Protein AF-D1B236-F1 (afdb_monomer_lite)

Organism: Sulfurospirillum deleyianum (strain ATCC 51133 / DSM 6946 / 5175) (NCBI:txid525898)

Secondary structure (DSSP, 8-state):
-HHHHHHHHHHHHHHHHHHHHHHHHHHHHHHHHHHGGG-HHHHHHHHHHHHHHHHHHHHHHHHHHHHHHHHHHHHHHHHHHHHHHHHHHHHHT-

pLDDT: mean 86.91, std 10.08, range [44.44, 94.31]

Sequence (94 aa):
MLKTDKTRFEKFLSLLQGASLAFAIAGGSYLFLILLPFGFLFSLAVGFFFFLLGSFFFVMFEIAQLQIDKAEEVKKQTQLLEKLVHHDKTLSDY

Radius of gyration: 23.36 Å; chains: 1; bounding box: 61×10×61 Å

Foldseek 3Di:
DPPVVVVVVLVVLVVVLVVLQVCLVVVLVVQLVVCVVVDNVVSNVVSVVSSVVSVVSNVVSVVVSVVVVVVVVVVVVVVVVVVVVVVVVVVVVD

Structure (mmCIF, N/CA/C/O backbone):
data_AF-D1B236-F1
#
_entry.id   AF-D1B236-F1
#
loop_
_atom_site.group_PDB
_atom_site.id
_atom_site.type_symbol
_atom_site.label_atom_id
_atom_site.label_alt_id
_atom_site.label_comp_id
_atom_site.label_asym_id
_atom_site.label_entity_id
_atom_site.label_seq_id
_atom_site.pdbx_PDB_ins_code
_atom_site.Cartn_x
_atom_site.Cartn_y
_atom_site.Cartn_z
_atom_site.occupancy
_atom_site.B_iso_or_equiv
_atom_site.auth_seq_id
_atom_site.auth_comp_id
_atom_site.auth_asym_id
_atom_site.auth_atom_id
_atom_site.pdbx_PDB_model_num
ATOM 1 N N . MET A 1 1 ? -6.508 -4.209 27.269 1.00 44.44 1 MET A N 1
ATOM 2 C CA . MET A 1 1 ? -5.195 -4.510 26.655 1.00 44.44 1 MET A CA 1
ATOM 3 C C . MET A 1 1 ? -5.268 -4.695 25.131 1.00 44.44 1 MET A C 1
ATOM 5 O O . MET A 1 1 ? -4.389 -4.194 24.457 1.00 44.44 1 MET A O 1
ATOM 9 N N . LEU A 1 2 ? -6.349 -5.260 24.567 1.00 55.00 2 LEU A N 1
ATOM 10 C CA . LEU A 1 2 ? -6.538 -5.491 23.113 1.00 55.00 2 LEU A CA 1
ATOM 11 C C . LEU A 1 2 ? -6.692 -4.245 22.203 1.00 55.00 2 LEU A C 1
ATOM 13 O O . LEU A 1 2 ? -6.568 -4.358 20.988 1.00 55.00 2 LEU A O 1
ATOM 17 N N . LYS A 1 3 ? -6.994 -3.055 22.746 1.00 57.47 3 LYS A N 1
ATOM 18 C CA . LYS A 1 3 ? -7.277 -1.856 21.927 1.00 57.47 3 LYS A CA 1
ATOM 19 C C . LYS A 1 3 ? -6.012 -1.285 21.268 1.00 57.47 3 LYS A C 1
ATOM 21 O O . LYS A 1 3 ? -6.076 -0.822 20.138 1.00 57.47 3 LYS A O 1
ATOM 26 N N . THR A 1 4 ? -4.872 -1.361 21.956 1.00 62.50 4 THR A N 1
ATOM 27 C CA . THR A 1 4 ? -3.590 -0.805 21.492 1.00 62.50 4 THR A CA 1
ATOM 28 C C . THR A 1 4 ? -3.028 -1.568 20.293 1.00 62.50 4 THR A C 1
ATOM 30 O O . THR A 1 4 ? -2.510 -0.943 19.370 1.00 62.50 4 THR A O 1
ATOM 33 N N . ASP A 1 5 ? -3.166 -2.897 20.274 1.00 69.31 5 ASP A N 1
ATOM 34 C CA . ASP A 1 5 ? -2.675 -3.727 19.167 1.00 69.31 5 ASP A CA 1
ATOM 35 C C . ASP A 1 5 ? -3.489 -3.507 17.892 1.00 69.31 5 ASP A C 1
ATOM 37 O O . ASP A 1 5 ? -2.914 -3.387 16.811 1.00 69.31 5 ASP A O 1
ATOM 41 N N . LYS A 1 6 ? -4.811 -3.329 18.021 1.00 70.06 6 LYS A N 1
ATOM 42 C CA . LYS A 1 6 ? -5.684 -3.012 16.884 1.00 70.06 6 LYS A CA 1
ATOM 43 C C . LYS A 1 6 ? -5.294 -1.685 16.220 1.00 70.06 6 LYS A C 1
ATOM 45 O O . LYS A 1 6 ? -5.073 -1.640 15.016 1.00 70.06 6 LYS A O 1
ATOM 50 N N . THR A 1 7 ? -5.107 -0.625 17.010 1.00 78.56 7 THR A N 1
ATOM 51 C CA . THR A 1 7 ? -4.729 0.698 16.478 1.00 78.56 7 THR A CA 1
ATOM 52 C C . THR A 1 7 ? -3.328 0.701 15.862 1.00 78.56 7 THR A C 1
ATOM 54 O O . THR A 1 7 ? -3.049 1.458 14.934 1.00 78.56 7 THR A O 1
ATOM 57 N N . ARG A 1 8 ? -2.413 -0.137 16.366 1.00 81.94 8 ARG A N 1
ATOM 58 C CA . ARG A 1 8 ? -1.091 -0.331 15.751 1.00 81.94 8 ARG A CA 1
ATOM 59 C C . ARG A 1 8 ? -1.199 -1.050 14.409 1.00 81.94 8 ARG A C 1
ATOM 61 O O . ARG A 1 8 ? -0.530 -0.642 13.465 1.00 81.94 8 ARG A O 1
ATOM 68 N N . PHE A 1 9 ? -2.054 -2.065 14.318 1.00 82.56 9 PHE A N 1
ATOM 69 C CA . PHE A 1 9 ? -2.290 -2.811 13.085 1.00 82.56 9 PHE A CA 1
ATOM 70 C C . PHE A 1 9 ? -2.940 -1.949 11.994 1.00 82.56 9 PHE A C 1
ATOM 72 O O . PHE A 1 9 ? -2.474 -1.956 10.861 1.00 82.56 9 PHE A O 1
ATOM 79 N N . GLU A 1 10 ? -3.935 -1.128 12.339 1.00 82.75 10 GLU A N 1
ATOM 80 C CA . GLU A 1 10 ? -4.568 -0.177 11.409 1.00 82.75 10 GLU A CA 1
ATOM 81 C C . GLU A 1 10 ? -3.564 0.844 10.852 1.00 82.75 10 GLU A C 1
ATOM 83 O O . GLU A 1 10 ? -3.532 1.098 9.648 1.00 82.75 10 GLU A O 1
ATOM 88 N N . LYS A 1 11 ? -2.686 1.380 11.714 1.00 85.88 11 LYS A N 1
ATOM 89 C CA . LYS A 1 11 ? -1.594 2.280 11.301 1.00 85.88 11 LYS A CA 1
ATOM 90 C C . LYS A 1 11 ? -0.559 1.586 10.420 1.00 85.88 11 LYS A C 1
ATOM 92 O O . LYS A 1 11 ? -0.002 2.209 9.522 1.00 85.88 11 LYS A O 1
ATOM 97 N N . PHE A 1 12 ? -0.272 0.314 10.686 1.00 87.38 12 PHE A N 1
ATOM 98 C CA . PHE A 1 12 ? 0.633 -0.464 9.849 1.00 87.38 12 PHE A CA 1
ATOM 99 C C . PHE A 1 12 ? 0.013 -0.732 8.475 1.00 87.38 12 PHE A C 1
ATOM 101 O O . PHE A 1 12 ? 0.684 -0.545 7.468 1.00 87.38 12 PHE A O 1
ATOM 108 N N . LEU A 1 13 ? -1.274 -1.089 8.425 1.00 86.44 13 LEU A N 1
ATOM 109 C CA . LEU A 1 13 ? -2.014 -1.272 7.176 1.00 86.44 13 LEU A CA 1
ATOM 110 C C . LEU A 1 13 ? -2.080 0.012 6.349 1.00 86.44 13 LEU A C 1
ATOM 112 O O . LEU A 1 13 ? -1.843 -0.050 5.148 1.00 86.44 13 LEU A O 1
ATOM 116 N N . SER A 1 14 ? -2.338 1.170 6.966 1.00 87.06 14 SER A N 1
ATOM 117 C CA . SER A 1 14 ? -2.383 2.441 6.229 1.00 87.06 14 SER A CA 1
ATOM 118 C C . SER A 1 14 ? -1.012 2.847 5.691 1.00 87.06 14 SER A C 1
ATOM 120 O O . SER A 1 14 ? -0.900 3.326 4.562 1.00 87.06 14 SER A O 1
ATOM 122 N N . LEU A 1 15 ? 0.052 2.585 6.456 1.00 90.88 15 LEU A N 1
ATOM 123 C CA . LEU A 1 15 ? 1.422 2.766 5.988 1.00 90.88 15 LEU A CA 1
ATOM 124 C C . LEU A 1 15 ? 1.738 1.818 4.827 1.00 90.88 15 LEU A C 1
ATOM 126 O O . LEU A 1 15 ? 2.323 2.247 3.836 1.00 90.88 15 LEU A O 1
ATOM 130 N N . LEU A 1 16 ? 1.334 0.551 4.924 1.00 89.69 16 LEU A N 1
ATOM 131 C CA . LEU A 1 16 ? 1.593 -0.466 3.906 1.00 89.69 16 LEU A CA 1
ATOM 132 C C . LEU A 1 16 ? 0.804 -0.206 2.616 1.00 89.69 16 LEU A C 1
ATOM 134 O O . LEU A 1 16 ? 1.336 -0.391 1.524 1.00 89.69 16 LEU A O 1
ATOM 138 N N . GLN A 1 17 ? -0.422 0.303 2.733 1.00 90.69 17 GLN A N 1
ATOM 139 C CA . GLN A 1 17 ? -1.222 0.777 1.610 1.00 90.69 17 GLN A CA 1
ATOM 140 C C . GLN A 1 17 ? -0.497 1.919 0.884 1.00 90.69 17 GLN A C 1
ATOM 142 O O . GLN A 1 17 ? -0.227 1.806 -0.313 1.00 90.69 17 GLN A O 1
ATOM 147 N N . GLY A 1 18 ? -0.089 2.971 1.604 1.00 90.00 18 GLY A N 1
ATOM 148 C CA . GLY A 1 18 ? 0.679 4.076 1.021 1.00 90.00 18 GLY A CA 1
ATOM 149 C C . GLY A 1 18 ? 2.008 3.620 0.406 1.00 90.00 18 GLY A C 1
ATOM 150 O O . GLY A 1 18 ? 2.354 4.026 -0.705 1.00 90.00 18 GLY A O 1
ATOM 151 N N . ALA A 1 19 ? 2.717 2.714 1.082 1.00 92.25 19 ALA A N 1
ATOM 152 C CA . ALA A 1 19 ? 3.953 2.121 0.585 1.00 92.25 19 ALA A CA 1
ATOM 153 C C . ALA A 1 19 ? 3.729 1.312 -0.700 1.00 92.25 19 ALA A C 1
ATOM 155 O O . ALA A 1 1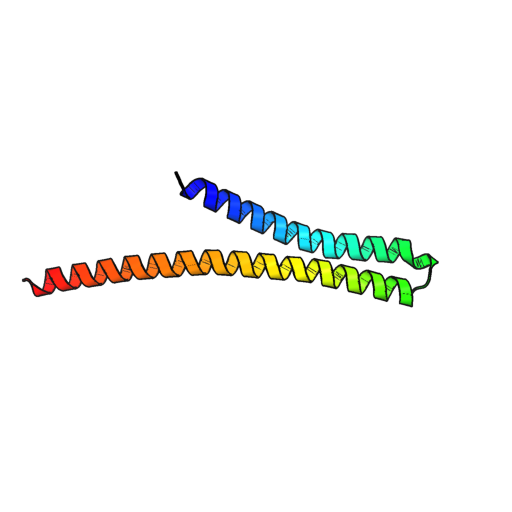9 ? 4.550 1.397 -1.608 1.00 92.25 19 ALA A O 1
ATOM 156 N N . SER A 1 20 ? 2.619 0.577 -0.817 1.00 92.50 20 SER A N 1
ATOM 157 C CA . SER A 1 20 ? 2.303 -0.189 -2.028 1.00 92.50 20 SER A CA 1
ATOM 158 C C . SER A 1 20 ? 2.048 0.715 -3.237 1.00 92.50 20 SER A C 1
ATOM 160 O O . SER A 1 20 ? 2.541 0.426 -4.324 1.00 92.50 20 SER A O 1
ATOM 162 N N . LEU A 1 21 ? 1.374 1.856 -3.044 1.00 90.44 21 LEU A N 1
ATOM 163 C CA . LEU A 1 21 ? 1.151 2.832 -4.110 1.00 90.44 21 LEU A CA 1
ATOM 164 C C . 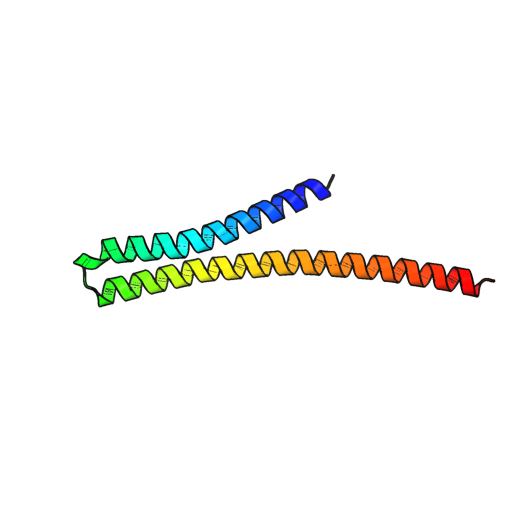LEU A 1 21 ? 2.460 3.515 -4.517 1.00 90.44 21 LEU A C 1
ATOM 166 O O . LEU A 1 21 ? 2.763 3.625 -5.705 1.00 90.44 21 LEU A O 1
ATOM 170 N N . ALA A 1 22 ? 3.262 3.929 -3.532 1.00 92.62 22 ALA A N 1
ATOM 171 C CA . ALA A 1 22 ? 4.579 4.504 -3.780 1.00 92.62 22 ALA A CA 1
ATOM 172 C C . ALA A 1 22 ? 5.484 3.510 -4.519 1.00 92.62 22 ALA A C 1
ATOM 174 O O . ALA A 1 22 ? 6.162 3.887 -5.470 1.00 92.62 22 ALA A O 1
ATOM 175 N N . PHE A 1 23 ? 5.447 2.233 -4.138 1.00 90.56 23 PHE A N 1
ATOM 176 C CA . PHE A 1 23 ? 6.187 1.166 -4.797 1.00 90.56 23 PHE A CA 1
ATOM 177 C C . PHE A 1 23 ? 5.680 0.901 -6.222 1.00 90.56 23 PHE A C 1
ATOM 179 O O . PHE A 1 23 ? 6.496 0.721 -7.120 1.00 90.56 23 PHE A O 1
ATOM 186 N N . ALA A 1 24 ? 4.367 0.946 -6.464 1.00 92.19 24 ALA A N 1
ATOM 187 C CA . ALA A 1 24 ? 3.791 0.800 -7.803 1.00 92.19 24 ALA A CA 1
ATOM 188 C C . ALA A 1 24 ? 4.278 1.908 -8.750 1.00 92.19 24 ALA A C 1
ATOM 190 O O . ALA A 1 24 ? 4.743 1.631 -9.856 1.00 92.19 24 ALA A O 1
ATOM 191 N N . ILE A 1 25 ? 4.216 3.163 -8.293 1.00 91.50 25 ILE A N 1
ATOM 192 C CA . ILE A 1 25 ? 4.596 4.333 -9.090 1.00 91.50 25 ILE A CA 1
ATOM 193 C C . ILE A 1 25 ? 6.116 4.395 -9.264 1.00 91.50 25 ILE A C 1
ATOM 195 O O . ILE A 1 25 ? 6.606 4.482 -10.391 1.00 91.50 25 ILE A O 1
ATOM 199 N N . ALA A 1 26 ? 6.874 4.333 -8.166 1.00 93.25 26 ALA A N 1
ATOM 200 C CA . ALA A 1 26 ? 8.329 4.449 -8.197 1.00 93.25 26 ALA A CA 1
ATOM 201 C C . ALA A 1 26 ? 8.982 3.227 -8.850 1.00 93.25 26 ALA A C 1
ATOM 203 O O . ALA A 1 26 ? 9.846 3.389 -9.706 1.00 93.25 26 ALA A O 1
ATOM 204 N N . GLY A 1 27 ? 8.544 2.016 -8.501 1.00 88.75 27 GLY A N 1
ATOM 205 C CA . GLY A 1 27 ? 9.046 0.770 -9.078 1.00 88.75 27 GLY A CA 1
ATOM 206 C C . GLY A 1 27 ? 8.718 0.645 -10.563 1.00 88.75 27 GLY A C 1
ATOM 207 O O . GLY A 1 27 ? 9.611 0.356 -11.357 1.00 88.75 27 GLY A O 1
ATOM 208 N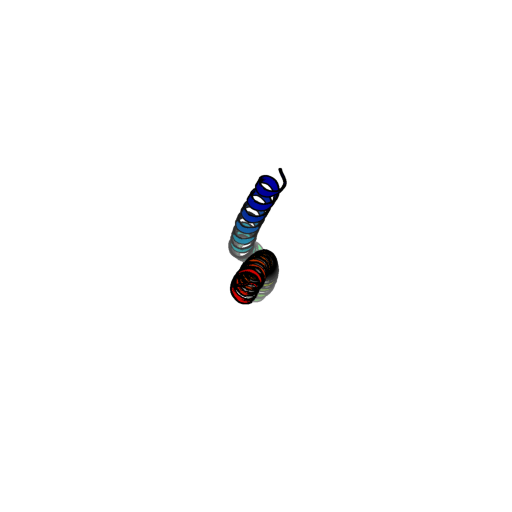 N . GLY A 1 28 ? 7.475 0.944 -10.960 1.00 90.38 28 GLY A N 1
ATOM 209 C CA . GLY A 1 28 ? 7.069 0.942 -12.368 1.00 90.38 28 GLY A CA 1
ATOM 210 C C . GLY A 1 28 ? 7.851 1.960 -13.203 1.00 90.38 28 GLY A C 1
ATOM 211 O O . GLY A 1 28 ? 8.375 1.618 -14.262 1.00 90.38 28 GLY A O 1
ATOM 212 N N . SER A 1 29 ? 8.009 3.186 -12.693 1.00 91.25 29 SER A N 1
ATOM 213 C CA . SER A 1 29 ? 8.769 4.245 -13.377 1.00 91.25 29 SER A CA 1
ATOM 214 C C . SER A 1 29 ? 10.264 3.925 -13.457 1.00 91.25 29 SER A C 1
ATOM 216 O O . SER A 1 29 ? 10.889 4.124 -14.496 1.00 91.25 29 SER A O 1
ATOM 218 N N . TYR A 1 30 ? 10.844 3.392 -12.380 1.00 92.81 30 TYR A N 1
ATOM 219 C CA . TYR A 1 30 ? 12.256 3.016 -12.333 1.00 92.81 30 TYR A CA 1
ATOM 220 C C . TYR A 1 30 ? 12.576 1.867 -13.295 1.00 92.81 30 TYR A C 1
ATOM 222 O O . TYR A 1 30 ? 13.531 1.957 -14.069 1.00 92.81 30 TYR A O 1
ATOM 230 N N . LEU A 1 31 ? 11.742 0.821 -13.312 1.00 90.81 31 LEU A N 1
ATOM 231 C CA . LEU A 1 31 ? 11.879 -0.279 -14.267 1.00 90.81 31 LEU A CA 1
ATOM 232 C C . LEU A 1 31 ? 11.692 0.199 -15.705 1.00 90.81 31 LEU A C 1
ATOM 234 O O . LEU A 1 31 ? 12.468 -0.189 -16.574 1.00 90.81 31 LEU A O 1
ATOM 238 N N . PHE A 1 32 ? 10.729 1.085 -15.961 1.00 91.38 32 PHE A N 1
ATOM 239 C CA . PHE A 1 32 ? 10.545 1.662 -17.290 1.00 91.38 32 PHE A CA 1
ATOM 240 C C . PHE A 1 32 ? 11.814 2.366 -17.799 1.00 91.38 32 PHE A C 1
ATOM 242 O O . PHE A 1 32 ? 12.210 2.155 -18.945 1.00 91.38 32 PHE A O 1
ATOM 249 N N . LEU A 1 33 ? 12.486 3.149 -16.945 1.00 93.19 33 LEU A N 1
ATOM 250 C CA . LEU A 1 33 ? 13.724 3.852 -17.300 1.00 93.19 33 LEU A CA 1
ATOM 251 C C . LEU A 1 33 ? 14.904 2.897 -17.533 1.00 93.19 33 LEU A C 1
ATOM 253 O O . LEU A 1 33 ? 15.640 3.071 -18.501 1.00 93.19 33 LEU A O 1
ATOM 257 N N . ILE A 1 34 ? 15.072 1.875 -16.686 1.00 94.31 34 ILE A N 1
ATOM 258 C CA . ILE A 1 34 ? 16.147 0.877 -16.841 1.00 94.31 34 ILE A CA 1
ATOM 259 C C . ILE A 1 34 ? 15.962 0.034 -18.100 1.00 94.31 34 ILE A C 1
ATOM 261 O O . ILE A 1 34 ? 16.943 -0.316 -18.755 1.00 94.31 34 ILE A O 1
ATOM 265 N N . LEU A 1 35 ? 14.717 -0.313 -18.431 1.00 92.94 35 LEU A N 1
ATOM 266 C CA . LEU A 1 35 ? 14.416 -1.152 -19.586 1.00 92.94 35 LEU A CA 1
ATOM 267 C C . LEU A 1 35 ? 14.274 -0.362 -20.892 1.00 92.94 35 LEU A C 1
ATOM 269 O O . LEU A 1 35 ? 14.224 -0.968 -21.959 1.00 92.94 35 LEU A O 1
ATOM 273 N N . LEU A 1 36 ? 14.257 0.971 -20.837 1.00 91.56 36 LEU A N 1
ATOM 274 C CA . LEU A 1 36 ? 14.203 1.846 -22.007 1.00 91.56 36 LEU A CA 1
ATOM 275 C C . LEU A 1 36 ? 15.228 1.501 -23.115 1.00 91.56 36 LEU A C 1
ATOM 277 O O . LEU A 1 36 ? 14.817 1.442 -24.276 1.00 91.56 36 LEU A O 1
ATOM 281 N N . PRO A 1 37 ? 16.517 1.205 -22.821 1.00 92.62 37 PRO A N 1
ATOM 282 C CA . PRO A 1 37 ? 17.486 0.785 -23.840 1.00 92.62 37 PRO A CA 1
ATOM 283 C C . PRO A 1 37 ? 17.157 -0.549 -24.530 1.00 92.62 37 PRO A C 1
ATOM 285 O O . PRO A 1 37 ? 17.645 -0.789 -25.630 1.00 92.62 37 PRO A O 1
ATOM 288 N N . PHE A 1 38 ? 16.327 -1.407 -23.930 1.00 90.25 38 PHE A N 1
ATOM 289 C CA . PHE A 1 38 ? 15.888 -2.673 -24.533 1.00 90.25 38 PHE A CA 1
ATOM 290 C C . PHE A 1 38 ? 14.687 -2.504 -25.479 1.00 90.25 38 PHE A C 1
ATOM 292 O O . PHE A 1 38 ? 14.309 -3.450 -26.168 1.00 90.25 38 PHE A O 1
ATOM 299 N N . GLY A 1 39 ? 14.103 -1.302 -25.543 1.00 93.00 39 GLY A N 1
ATOM 300 C CA . GLY A 1 39 ? 13.031 -0.946 -26.467 1.00 93.00 39 GLY A CA 1
ATOM 301 C C . GLY A 1 39 ? 11.794 -0.402 -25.758 1.00 93.00 39 GLY A C 1
ATOM 302 O O . GLY A 1 39 ? 11.338 -0.943 -24.754 1.00 93.00 39 GLY A O 1
ATOM 303 N N . PHE A 1 40 ? 11.206 0.647 -26.336 1.00 91.62 40 PHE A N 1
ATOM 304 C CA . PHE A 1 40 ? 10.089 1.384 -25.739 1.00 91.62 40 PHE A CA 1
ATOM 305 C C . PHE A 1 40 ? 8.846 0.521 -25.469 1.00 91.62 40 PHE A C 1
ATOM 307 O O . PHE A 1 40 ? 8.267 0.590 -24.391 1.00 91.62 40 PHE A O 1
ATOM 314 N N . LEU A 1 41 ? 8.426 -0.314 -26.427 1.00 93.75 41 LEU A N 1
ATOM 315 C CA . LEU A 1 41 ? 7.242 -1.168 -26.246 1.00 93.75 41 LEU A CA 1
ATOM 316 C C . LEU A 1 41 ? 7.461 -2.220 -25.154 1.00 93.75 41 LEU A C 1
ATOM 318 O O . LEU A 1 41 ? 6.550 -2.517 -24.384 1.00 93.75 41 LEU A O 1
ATOM 322 N N . PHE A 1 42 ? 8.676 -2.759 -25.075 1.00 91.19 42 PHE A N 1
ATOM 323 C CA . PHE A 1 42 ? 9.039 -3.750 -24.074 1.00 91.19 42 PHE A CA 1
ATOM 324 C C . PHE A 1 42 ? 9.095 -3.130 -22.674 1.00 91.19 42 PHE A C 1
ATOM 326 O O . PHE A 1 42 ? 8.494 -3.666 -21.743 1.00 91.19 42 PHE A O 1
ATOM 333 N N . SER A 1 43 ? 9.738 -1.965 -22.530 1.00 93.81 43 SER A N 1
ATOM 334 C CA . SER A 1 43 ? 9.795 -1.251 -21.252 1.00 93.81 43 SER A CA 1
ATOM 335 C C . SER A 1 43 ? 8.410 -0.811 -20.781 1.00 93.81 43 SER A C 1
ATOM 337 O O . SER A 1 43 ? 8.105 -0.939 -19.595 1.00 93.81 43 SER A O 1
ATOM 339 N N . LEU A 1 44 ? 7.546 -0.360 -21.699 1.00 93.56 44 LEU A N 1
ATOM 340 C CA . LEU A 1 44 ? 6.161 0.001 -21.402 1.00 93.56 44 LEU A CA 1
ATOM 341 C C . LEU A 1 44 ? 5.368 -1.205 -20.887 1.00 93.56 44 LEU A C 1
ATOM 343 O O . LEU A 1 44 ? 4.702 -1.097 -19.862 1.00 93.56 44 LEU A O 1
ATOM 347 N N . ALA A 1 45 ? 5.461 -2.354 -21.564 1.00 93.69 45 ALA A N 1
ATOM 348 C CA . ALA A 1 45 ? 4.751 -3.563 -21.159 1.00 93.69 45 ALA A CA 1
ATOM 349 C C . ALA A 1 45 ? 5.180 -4.020 -19.757 1.00 93.69 45 ALA A C 1
ATOM 351 O O . ALA A 1 45 ? 4.334 -4.223 -18.887 1.00 93.69 45 ALA A O 1
ATOM 352 N N . VAL A 1 46 ? 6.490 -4.118 -19.508 1.00 92.81 46 VAL A N 1
ATOM 353 C CA . VAL A 1 46 ? 7.022 -4.539 -18.203 1.00 92.81 46 VAL A CA 1
ATOM 354 C C . VAL A 1 46 ? 6.667 -3.533 -17.104 1.00 92.81 46 VAL A C 1
ATOM 356 O O . VAL A 1 46 ? 6.194 -3.935 -16.041 1.00 92.81 46 VAL A O 1
ATOM 359 N N . GLY A 1 47 ? 6.837 -2.232 -17.360 1.00 92.06 47 GLY A N 1
ATOM 360 C CA . GLY A 1 47 ? 6.487 -1.176 -16.408 1.00 92.06 47 GLY A CA 1
ATOM 361 C C . GLY A 1 47 ? 4.997 -1.173 -16.062 1.00 92.06 47 GLY A C 1
ATOM 362 O O . GLY A 1 47 ? 4.636 -1.069 -14.890 1.00 92.06 47 GLY A O 1
ATOM 363 N N . PHE A 1 48 ? 4.132 -1.375 -17.059 1.00 91.62 48 PHE A N 1
ATOM 364 C CA . PHE A 1 48 ? 2.688 -1.483 -16.862 1.00 91.62 48 PHE A CA 1
ATOM 365 C C . PHE A 1 48 ? 2.304 -2.715 -16.034 1.00 91.62 48 PHE A C 1
ATOM 367 O O . PHE A 1 48 ? 1.521 -2.596 -15.093 1.00 91.62 48 PHE A O 1
ATOM 374 N N . PHE A 1 49 ? 2.893 -3.882 -16.313 1.00 92.94 49 PHE A N 1
ATOM 375 C CA . PHE A 1 49 ? 2.674 -5.085 -15.503 1.00 92.94 49 PHE A CA 1
ATOM 376 C C . PHE A 1 49 ? 3.095 -4.885 -14.044 1.00 92.94 49 PHE A C 1
ATOM 378 O O . PHE A 1 49 ? 2.386 -5.304 -13.128 1.00 92.94 49 PHE A O 1
ATOM 385 N N . PHE A 1 50 ? 4.225 -4.217 -13.815 1.00 91.38 50 PHE A N 1
ATOM 386 C CA . PHE A 1 50 ? 4.711 -3.953 -12.465 1.00 91.38 50 PHE A CA 1
ATOM 387 C C . PHE A 1 50 ? 3.826 -2.949 -11.716 1.00 91.38 50 PHE A C 1
ATOM 389 O O . PHE A 1 50 ? 3.528 -3.140 -10.536 1.00 91.38 50 PHE A O 1
ATOM 396 N N . PHE A 1 51 ? 3.352 -1.916 -12.416 1.00 91.44 51 PHE A N 1
ATOM 397 C CA . PHE A 1 51 ? 2.375 -0.971 -11.885 1.00 91.44 51 PHE A CA 1
ATOM 398 C C . PHE A 1 51 ? 1.074 -1.680 -11.489 1.00 91.44 51 PHE A C 1
ATOM 400 O O . PHE A 1 51 ? 0.620 -1.518 -10.359 1.00 91.44 51 PHE A O 1
ATOM 407 N N . LEU A 1 52 ? 0.526 -2.531 -12.366 1.00 92.69 52 LEU A N 1
ATOM 408 C CA . LEU A 1 52 ? -0.669 -3.328 -12.072 1.00 92.69 52 LEU A CA 1
ATOM 409 C C . LEU A 1 52 ? -0.486 -4.211 -10.835 1.00 92.69 52 LEU A C 1
ATOM 411 O O . LEU A 1 52 ? -1.381 -4.275 -9.994 1.00 92.69 52 LEU A O 1
ATOM 415 N N . LEU A 1 53 ? 0.670 -4.867 -10.702 1.00 91.81 53 LEU A N 1
ATOM 416 C CA . LEU A 1 53 ? 0.970 -5.694 -9.536 1.00 91.81 53 LEU A CA 1
ATOM 417 C C . LEU A 1 53 ? 1.000 -4.860 -8.247 1.00 91.81 53 LEU A C 1
ATOM 419 O O . LEU A 1 53 ? 0.414 -5.259 -7.243 1.00 91.81 53 LEU A O 1
ATOM 423 N N . GLY A 1 54 ? 1.635 -3.688 -8.270 1.00 90.00 54 GLY A N 1
ATOM 424 C CA . GLY A 1 54 ? 1.651 -2.781 -7.121 1.00 90.00 54 GLY A CA 1
ATOM 425 C C . GLY A 1 54 ? 0.258 -2.245 -6.767 1.00 90.00 54 GLY A C 1
ATOM 426 O O . GLY A 1 54 ? -0.133 -2.258 -5.599 1.00 90.00 54 GLY A O 1
ATOM 427 N N . SER A 1 55 ? -0.533 -1.855 -7.770 1.00 90.69 55 SER A N 1
ATOM 428 C CA . SER A 1 55 ? -1.927 -1.432 -7.586 1.00 90.69 55 SER A CA 1
ATOM 429 C C . SER A 1 55 ? -2.821 -2.554 -7.056 1.00 90.69 55 SER A C 1
ATOM 431 O O . SER A 1 55 ? -3.720 -2.293 -6.262 1.00 90.69 55 SER A O 1
ATOM 433 N N . PHE A 1 56 ? -2.569 -3.808 -7.434 1.00 92.94 56 PHE A N 1
ATOM 434 C CA . PHE A 1 56 ? -3.287 -4.953 -6.878 1.00 92.94 56 PHE A CA 1
ATOM 435 C C . PHE A 1 56 ? -3.090 -5.063 -5.359 1.00 92.94 56 PHE A C 1
ATOM 437 O O . PHE A 1 56 ? -4.062 -5.231 -4.620 1.00 92.94 56 PHE A O 1
ATOM 444 N N . PHE A 1 57 ? -1.854 -4.902 -4.874 1.00 90.38 57 PHE A N 1
ATOM 445 C CA . PHE A 1 57 ? -1.582 -4.883 -3.434 1.00 90.38 57 PHE A CA 1
ATOM 446 C C . PHE A 1 57 ? -2.236 -3.692 -2.728 1.00 90.38 57 PHE A C 1
ATOM 448 O O . PHE A 1 57 ? -2.786 -3.868 -1.642 1.00 90.38 57 PHE A O 1
ATOM 455 N N . PHE A 1 58 ? -2.242 -2.514 -3.357 1.00 91.81 58 PHE A N 1
ATOM 456 C CA . PHE A 1 58 ? -2.936 -1.336 -2.831 1.00 91.81 58 PHE A CA 1
ATOM 457 C C . PHE A 1 58 ? -4.419 -1.618 -2.566 1.00 91.81 58 PHE A C 1
ATOM 459 O O . PHE A 1 58 ? -4.894 -1.420 -1.447 1.00 91.81 58 PHE A O 1
ATOM 466 N N . VAL A 1 59 ? -5.120 -2.166 -3.562 1.00 92.38 59 VAL A N 1
ATOM 467 C CA . VAL A 1 59 ? -6.546 -2.510 -3.452 1.00 92.38 59 VAL A CA 1
ATOM 468 C C . VAL A 1 59 ? -6.780 -3.591 -2.394 1.00 92.38 59 VAL A C 1
ATOM 470 O O . VAL A 1 59 ? -7.735 -3.509 -1.625 1.00 92.38 59 VAL A O 1
ATOM 473 N N . MET A 1 60 ? -5.903 -4.594 -2.302 1.00 92.25 60 MET A N 1
ATOM 474 C CA . MET A 1 60 ? -6.013 -5.630 -1.269 1.00 92.25 60 MET A CA 1
ATOM 475 C C . MET A 1 60 ? -5.916 -5.061 0.150 1.00 92.25 60 MET A C 1
ATOM 477 O O . MET A 1 60 ? -6.703 -5.446 1.018 1.00 92.25 60 MET A O 1
ATOM 481 N N . PHE A 1 61 ? -4.991 -4.130 0.400 1.00 90.50 61 PHE A N 1
ATOM 482 C CA . PHE A 1 61 ? -4.883 -3.488 1.712 1.00 90.50 61 PHE A CA 1
ATOM 483 C C . PHE A 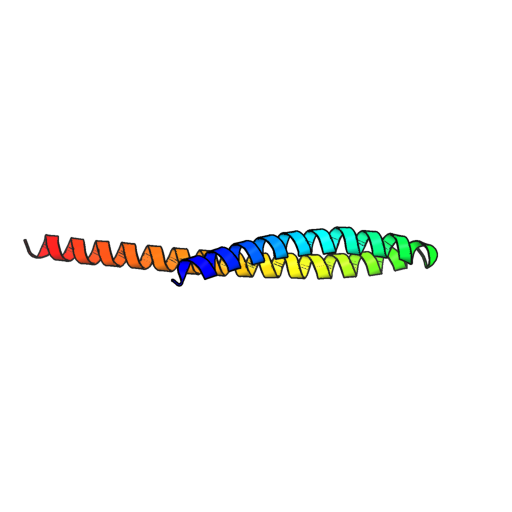1 61 ? -6.078 -2.588 2.022 1.00 90.50 61 PHE A C 1
ATOM 485 O O . PHE A 1 61 ? -6.551 -2.586 3.158 1.00 90.50 61 PHE A O 1
ATOM 492 N N . GLU A 1 62 ? -6.612 -1.898 1.018 1.00 90.50 62 GLU A N 1
ATOM 493 C CA . GLU A 1 62 ? -7.817 -1.080 1.160 1.00 90.50 62 GLU A CA 1
ATOM 494 C C . GLU A 1 62 ? -9.044 -1.933 1.528 1.00 90.50 62 GLU A C 1
ATOM 496 O O . GLU A 1 62 ? -9.775 -1.616 2.467 1.00 90.50 62 GLU A O 1
ATOM 501 N N . ILE A 1 63 ? -9.222 -3.086 0.873 1.00 92.50 63 ILE A N 1
ATOM 502 C CA . ILE A 1 63 ? -10.281 -4.047 1.219 1.00 92.50 63 ILE A CA 1
ATOM 503 C C . ILE A 1 63 ? -10.094 -4.576 2.645 1.00 92.50 63 ILE A C 1
ATOM 505 O O . ILE A 1 63 ? -11.071 -4.710 3.386 1.00 92.50 63 ILE A O 1
ATOM 509 N N . ALA A 1 64 ? -8.859 -4.888 3.045 1.00 89.38 64 ALA A N 1
ATOM 510 C CA . ALA A 1 64 ? -8.575 -5.372 4.392 1.00 89.38 64 ALA A CA 1
ATOM 511 C C . ALA A 1 64 ? -8.946 -4.331 5.461 1.00 89.38 64 ALA A C 1
ATOM 513 O O . ALA A 1 64 ? -9.575 -4.684 6.460 1.00 89.38 64 ALA A O 1
ATOM 514 N N . GLN A 1 65 ? -8.624 -3.053 5.237 1.00 88.25 65 GLN A N 1
ATOM 515 C CA . GLN A 1 65 ? -9.038 -1.963 6.126 1.00 88.25 65 GLN A CA 1
ATOM 516 C C . GLN A 1 65 ? -10.559 -1.828 6.192 1.00 88.25 65 GLN A C 1
ATOM 518 O O . GLN A 1 65 ? -11.126 -1.827 7.284 1.00 88.25 65 GLN A O 1
ATOM 52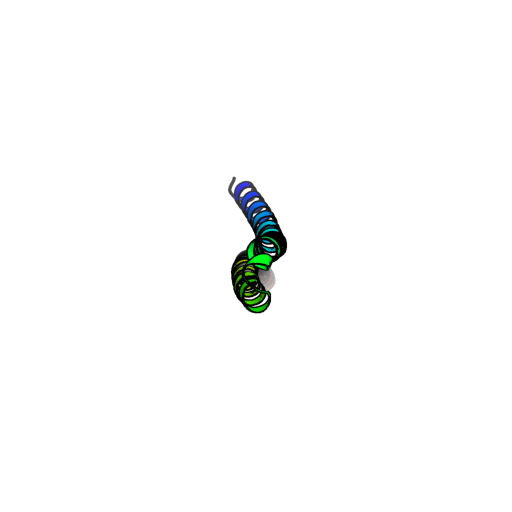3 N N . LEU A 1 66 ? -11.231 -1.834 5.038 1.00 90.38 66 LEU A N 1
ATOM 524 C CA . LEU A 1 66 ? -12.688 -1.730 4.970 1.00 90.38 66 LEU A CA 1
ATOM 525 C C . LEU A 1 66 ? -13.389 -2.849 5.760 1.00 90.38 66 LEU A C 1
ATOM 527 O O . LEU A 1 66 ? -14.402 -2.618 6.422 1.00 90.38 66 LEU A O 1
ATOM 531 N N . GLN A 1 67 ? -12.855 -4.074 5.721 1.00 89.50 67 GLN A N 1
ATOM 532 C CA . GLN A 1 67 ? -13.407 -5.189 6.494 1.00 89.50 67 GLN A CA 1
ATOM 533 C C . GLN A 1 67 ? -13.252 -4.999 8.009 1.00 89.50 67 GLN A C 1
ATOM 535 O O . GLN A 1 67 ? -14.164 -5.353 8.762 1.00 89.50 67 GLN A O 1
ATOM 540 N N . ILE A 1 68 ? -12.132 -4.428 8.461 1.00 87.75 68 ILE A N 1
ATOM 541 C CA . ILE A 1 68 ? -11.888 -4.137 9.882 1.00 87.75 68 ILE A CA 1
ATOM 542 C C . ILE A 1 68 ? -12.865 -3.074 10.388 1.00 87.75 68 ILE A C 1
ATOM 544 O O . ILE A 1 68 ? -13.457 -3.248 11.460 1.00 87.75 68 ILE A O 1
ATOM 548 N N . ASP A 1 69 ? -13.065 -2.017 9.603 1.00 88.00 69 ASP A N 1
ATOM 549 C CA . ASP A 1 69 ? -13.982 -0.927 9.937 1.00 88.00 69 ASP A CA 1
ATOM 550 C C . ASP A 1 69 ? -15.426 -1.430 9.992 1.00 88.00 69 ASP A C 1
ATOM 552 O O . ASP A 1 69 ? -16.132 -1.210 10.980 1.00 88.00 69 ASP A O 1
ATOM 556 N N . LYS A 1 70 ? -15.835 -2.226 8.995 1.00 90.88 70 LYS A N 1
ATOM 557 C CA . LYS A 1 70 ? -17.166 -2.840 8.952 1.00 90.88 70 LYS A CA 1
ATOM 558 C C . LYS A 1 70 ? -17.431 -3.734 10.164 1.00 90.88 70 LYS A C 1
ATOM 560 O O . LYS A 1 70 ? -18.513 -3.681 10.746 1.00 90.88 70 LYS A O 1
ATOM 565 N N . ALA A 1 71 ? -16.460 -4.551 10.572 1.00 88.19 71 ALA A N 1
ATOM 566 C CA . ALA A 1 71 ? -16.605 -5.409 11.746 1.00 88.19 71 ALA A CA 1
ATOM 567 C C . ALA A 1 71 ? -16.768 -4.594 13.044 1.00 88.19 71 ALA A C 1
ATOM 569 O O . ALA A 1 71 ? -17.537 -4.974 13.933 1.00 88.19 71 ALA A O 1
ATOM 570 N N . GLU A 1 72 ? -16.070 -3.460 13.161 1.00 88.19 72 GLU A N 1
ATOM 571 C CA . GLU A 1 72 ? -16.226 -2.558 14.301 1.00 88.19 72 GLU A CA 1
ATOM 572 C C . GLU A 1 72 ? -17.593 -1.873 14.311 1.00 88.19 72 GLU A C 1
ATOM 574 O O . GLU A 1 72 ? -18.230 -1.779 15.365 1.00 88.19 72 GLU A O 1
ATOM 579 N N . GLU A 1 73 ? -18.053 -1.416 13.153 1.00 89.38 73 GLU A N 1
ATOM 580 C CA . GLU A 1 73 ? -19.335 -0.739 13.024 1.00 89.38 73 GLU A CA 1
ATOM 581 C C . GLU A 1 73 ? -20.503 -1.674 13.352 1.00 89.38 73 GLU A C 1
ATOM 583 O O . GLU A 1 73 ? -21.365 -1.316 14.157 1.00 89.38 73 GLU A O 1
ATOM 588 N N . VAL A 1 74 ? -20.475 -2.912 12.848 1.00 92.19 74 VAL A N 1
ATOM 589 C CA . VAL A 1 74 ? -21.473 -3.940 13.192 1.00 92.19 74 VAL A CA 1
ATOM 590 C C . VAL A 1 74 ? -21.488 -4.199 14.698 1.00 92.19 74 VAL A C 1
ATOM 592 O O . VAL A 1 74 ? -22.555 -4.224 15.307 1.00 92.19 74 VAL A O 1
ATOM 595 N N . LYS A 1 75 ? -20.319 -4.311 15.342 1.00 90.56 75 LYS A N 1
ATOM 596 C CA . LYS A 1 75 ? -20.248 -4.506 16.798 1.00 90.56 75 LYS A CA 1
ATOM 597 C C . LYS A 1 75 ? -20.864 -3.336 17.570 1.00 90.56 75 LYS A C 1
ATOM 599 O O . LYS A 1 75 ? -21.568 -3.562 18.554 1.00 90.56 75 LYS A O 1
ATOM 604 N N . LYS A 1 76 ? -20.612 -2.095 17.137 1.00 91.00 76 LYS A N 1
ATOM 605 C CA . LYS A 1 76 ? -21.224 -0.896 17.736 1.00 91.00 76 LYS A CA 1
ATOM 606 C C . LYS A 1 76 ? -22.743 -0.915 17.571 1.00 91.00 76 LYS A C 1
ATOM 608 O O . LYS A 1 76 ? -23.449 -0.652 18.541 1.00 91.00 76 LYS A O 1
ATOM 613 N N . GLN A 1 77 ? -23.241 -1.271 16.388 1.00 92.62 77 GLN A N 1
ATOM 614 C CA . GLN A 1 77 ? -24.680 -1.374 16.128 1.00 92.62 77 GLN A CA 1
ATOM 615 C C . GLN A 1 77 ? -25.347 -2.432 17.014 1.00 92.62 77 GLN A C 1
ATOM 617 O O . GLN A 1 77 ? -26.366 -2.135 17.633 1.00 92.62 77 GLN A O 1
ATOM 622 N N . THR A 1 78 ? -24.746 -3.615 17.174 1.00 93.00 78 THR A N 1
ATOM 623 C CA . THR A 1 78 ? -25.279 -4.654 18.071 1.00 93.00 78 THR A CA 1
ATOM 624 C C . THR A 1 78 ? -25.357 -4.172 19.520 1.00 93.00 78 THR A C 1
ATOM 626 O O . THR A 1 78 ? -26.373 -4.373 20.176 1.00 93.00 78 THR A O 1
ATOM 629 N N . GLN A 1 79 ? -24.327 -3.474 20.012 1.00 91.75 79 GLN A N 1
ATOM 630 C CA . GLN A 1 79 ? -24.328 -2.924 21.374 1.00 91.75 79 GLN A CA 1
ATOM 631 C C . GLN A 1 79 ? -25.389 -1.838 21.582 1.00 91.75 79 GLN A C 1
ATOM 633 O O . GLN A 1 79 ? -25.941 -1.713 22.674 1.00 91.75 79 GLN A O 1
ATOM 638 N N . LEU A 1 80 ? -25.661 -1.022 20.561 1.00 93.00 80 LEU A N 1
ATOM 639 C CA . LEU A 1 80 ? -26.731 -0.025 20.615 1.00 93.00 80 LEU A CA 1
ATOM 640 C C . LEU A 1 80 ? -28.105 -0.699 20.615 1.00 93.00 80 LEU A C 1
ATOM 642 O O . LEU A 1 80 ? -28.958 -0.325 21.416 1.00 93.00 80 LEU A O 1
ATOM 646 N N . LEU A 1 81 ? -28.294 -1.722 19.781 1.00 92.75 81 LEU A N 1
ATOM 647 C CA . LEU A 1 81 ? -29.538 -2.483 19.721 1.00 92.75 81 LEU A CA 1
ATOM 648 C C . LEU A 1 81 ? -29.834 -3.192 21.050 1.00 92.75 81 LEU A C 1
ATOM 650 O O . LEU A 1 81 ? -30.950 -3.116 21.551 1.00 92.75 81 LEU A O 1
ATOM 654 N N . GLU A 1 82 ? -28.827 -3.811 21.663 1.00 91.12 82 GLU A N 1
ATOM 655 C CA . GLU A 1 82 ? -28.954 -4.473 22.966 1.00 91.12 82 GLU A CA 1
ATOM 656 C C . GLU A 1 82 ? -29.369 -3.491 24.075 1.00 91.12 82 GLU A C 1
ATOM 658 O O . GLU A 1 82 ? -30.255 -3.788 24.878 1.00 91.12 82 GLU A O 1
ATOM 663 N N . LYS A 1 83 ? -28.799 -2.278 24.080 1.00 90.62 83 LYS A N 1
ATOM 664 C CA . LYS A 1 83 ? -29.196 -1.211 25.014 1.00 90.62 83 LYS A CA 1
ATOM 665 C C . LYS A 1 83 ? -30.637 -0.756 24.804 1.00 90.62 83 LYS A C 1
ATOM 667 O O . LYS A 1 83 ? -31.337 -0.533 25.787 1.00 90.62 83 LYS A O 1
ATOM 672 N N . LEU A 1 84 ? -31.073 -0.620 23.552 1.00 91.31 84 LEU A N 1
ATOM 673 C CA . LEU A 1 84 ? -32.449 -0.236 23.227 1.00 91.31 84 LEU A CA 1
ATOM 674 C C . LEU A 1 84 ? -33.445 -1.307 23.680 1.00 91.31 84 LEU A C 1
ATOM 676 O O . LEU A 1 84 ? -34.428 -0.973 24.329 1.00 91.31 84 LEU A O 1
ATOM 680 N N . VAL A 1 85 ? -33.153 -2.585 23.423 1.00 91.31 85 VAL A N 1
ATOM 681 C CA . VAL A 1 85 ? -33.997 -3.711 23.859 1.00 91.31 85 VAL A CA 1
ATOM 682 C C . VAL A 1 85 ? -34.101 -3.775 25.384 1.00 91.31 85 VAL A C 1
ATOM 684 O O . VAL A 1 85 ? -35.186 -3.988 25.920 1.00 91.31 85 VAL A O 1
ATOM 687 N N . HIS A 1 86 ? -32.991 -3.578 26.103 1.00 82.25 86 HIS A N 1
ATOM 688 C CA . HIS A 1 86 ? -33.023 -3.530 27.565 1.00 82.25 86 HIS A CA 1
ATOM 689 C C . HIS A 1 86 ? -33.824 -2.339 28.099 1.00 82.25 86 HIS A C 1
ATOM 691 O O . HIS A 1 86 ? -34.561 -2.504 29.068 1.00 82.25 86 HIS A O 1
ATOM 697 N N . HIS A 1 87 ? -33.704 -1.169 27.469 1.00 82.88 87 HIS A N 1
ATOM 698 C CA . HIS A 1 87 ? -34.440 0.027 27.873 1.00 82.88 87 HIS A CA 1
ATOM 699 C C . HIS A 1 87 ? -35.952 -0.100 27.624 1.00 82.88 87 HIS A C 1
ATOM 701 O O . HIS A 1 87 ? -36.750 0.266 28.483 1.00 82.88 87 HIS A O 1
ATOM 707 N N . ASP A 1 88 ? -36.343 -0.685 26.492 1.00 84.25 88 ASP A N 1
ATOM 708 C CA . ASP A 1 88 ? -37.741 -0.973 26.154 1.00 84.25 88 ASP A CA 1
ATOM 709 C C . ASP A 1 88 ? -38.380 -1.948 27.158 1.00 84.25 88 ASP A C 1
ATOM 711 O O . ASP A 1 88 ? -39.443 -1.672 27.710 1.00 84.25 88 ASP A O 1
ATOM 715 N N . LYS A 1 89 ? -37.665 -3.022 27.524 1.00 74.69 89 LYS A N 1
ATOM 716 C CA . LYS A 1 89 ? -38.102 -3.947 28.584 1.00 74.69 89 LYS A CA 1
ATOM 717 C C . LYS A 1 89 ? -38.330 -3.251 29.923 1.00 74.69 89 LYS A C 1
ATOM 719 O O . LYS A 1 89 ? -39.342 -3.496 30.566 1.00 74.69 89 LYS A O 1
ATOM 724 N N . THR A 1 90 ? -37.423 -2.361 30.328 1.00 73.06 90 THR A N 1
ATOM 725 C CA . THR A 1 90 ? -37.583 -1.616 31.587 1.00 73.06 90 THR A CA 1
ATOM 726 C C . THR A 1 90 ? -38.739 -0.619 31.568 1.00 73.06 90 THR A C 1
ATOM 728 O O . THR A 1 90 ? -39.228 -0.273 32.634 1.00 73.06 90 THR A O 1
ATOM 731 N N . LEU A 1 91 ? -39.173 -0.154 30.392 1.00 71.81 91 LEU A N 1
ATOM 732 C CA . LEU A 1 91 ? -40.339 0.723 30.249 1.00 71.81 91 LEU A CA 1
ATOM 733 C C . LEU A 1 91 ? -41.657 -0.058 30.165 1.00 71.81 91 LEU A C 1
ATOM 735 O O . LEU A 1 91 ? -42.683 0.479 30.557 1.00 71.81 91 LEU A O 1
ATOM 739 N N . SER A 1 92 ? -41.635 -1.301 29.675 1.00 68.06 92 SER A N 1
ATOM 740 C CA . SER A 1 92 ? -42.812 -2.180 29.625 1.00 68.06 92 SER A CA 1
ATOM 741 C C . SER A 1 92 ? -43.139 -2.857 30.963 1.00 68.06 92 SER A C 1
ATOM 743 O O . SER A 1 92 ? -44.260 -3.333 31.122 1.00 68.06 92 SER A O 1
ATOM 745 N N . ASP A 1 93 ? -42.176 -2.952 31.886 1.00 60.50 93 ASP A N 1
ATOM 746 C CA . ASP A 1 93 ? -42.369 -3.499 33.243 1.00 60.50 93 ASP A CA 1
ATOM 747 C C . ASP A 1 93 ? -42.920 -2.455 34.250 1.00 60.50 93 ASP A C 1
ATOM 749 O O . ASP A 1 93 ? -43.104 -2.776 35.427 1.00 60.50 93 ASP A O 1
ATOM 753 N N . TYR A 1 94 ? -43.196 -1.222 33.799 1.00 51.00 94 TYR A N 1
ATOM 754 C CA . TYR A 1 94 ? -43.887 -0.152 34.537 1.00 51.00 94 TYR A CA 1
ATOM 755 C C . TYR A 1 94 ? -45.293 0.086 33.977 1.00 51.00 94 TYR A C 1
ATOM 757 O O . TYR A 1 94 ? -46.193 0.379 34.799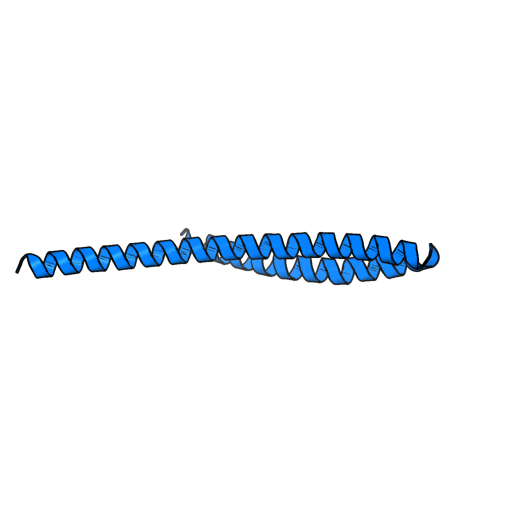 1.00 51.00 94 TYR A O 1
#